Protein AF-A0A932TCF5-F1 (afdb_monomer_lite)

Structure (mmCIF, N/CA/C/O backbone):
data_AF-A0A932TCF5-F1
#
_entry.id   AF-A0A932TCF5-F1
#
loop_
_atom_site.group_PDB
_atom_site.id
_atom_site.type_symbol
_atom_site.label_atom_id
_atom_site.label_alt_id
_atom_site.label_comp_id
_atom_site.label_asym_id
_atom_site.label_entity_id
_atom_site.label_seq_id
_atom_site.pdbx_PDB_ins_code
_atom_site.Cartn_x
_atom_site.Cartn_y
_atom_site.Cartn_z
_atom_site.occupancy
_atom_site.B_iso_or_equiv
_atom_site.auth_seq_id
_atom_site.auth_comp_id
_atom_site.auth_asym_id
_atom_site.auth_atom_id
_atom_site.pdbx_PDB_model_num
ATOM 1 N N . MET A 1 1 ? 21.928 -2.855 -36.132 1.00 59.97 1 MET A N 1
ATOM 2 C CA . MET A 1 1 ? 22.381 -2.579 -34.751 1.00 59.97 1 MET A CA 1
ATOM 3 C C . MET A 1 1 ? 21.615 -1.366 -34.269 1.00 59.97 1 MET A C 1
ATOM 5 O O . MET A 1 1 ? 21.512 -0.423 -35.042 1.00 59.97 1 MET A O 1
ATOM 9 N N . ALA A 1 2 ? 21.026 -1.415 -33.074 1.00 76.62 2 ALA A N 1
ATOM 10 C CA . ALA A 1 2 ? 20.349 -0.251 -32.507 1.00 76.62 2 ALA A CA 1
ATOM 11 C C . ALA A 1 2 ? 21.370 0.866 -32.243 1.00 76.62 2 ALA A C 1
ATOM 13 O O . ALA A 1 2 ? 22.492 0.583 -31.814 1.00 76.62 2 ALA A O 1
ATOM 14 N N . SER A 1 3 ? 20.992 2.113 -32.521 1.00 94.56 3 SER A N 1
ATOM 15 C CA . SER A 1 3 ? 21.796 3.284 -32.173 1.00 94.56 3 SER A CA 1
ATOM 16 C C . SER A 1 3 ? 21.894 3.419 -30.650 1.00 94.56 3 SER A C 1
ATOM 18 O O . SER A 1 3 ? 20.992 3.003 -29.919 1.00 94.56 3 SER A O 1
ATOM 20 N N . LEU A 1 4 ? 22.958 4.056 -30.151 1.00 95.69 4 LEU A N 1
ATOM 21 C CA . LEU A 1 4 ? 23.043 4.439 -28.736 1.00 95.69 4 LEU A CA 1
ATOM 22 C C . LEU A 1 4 ? 21.833 5.282 -28.305 1.00 95.69 4 LEU A C 1
ATOM 24 O O . LEU A 1 4 ? 21.363 5.147 -27.178 1.00 95.69 4 LEU A O 1
ATOM 28 N N . THR A 1 5 ? 21.293 6.099 -29.211 1.00 96.62 5 THR A N 1
ATOM 29 C CA . THR A 1 5 ? 20.075 6.877 -28.971 1.00 96.62 5 THR A CA 1
ATOM 30 C C . THR A 1 5 ? 18.863 5.972 -28.761 1.00 96.62 5 THR A C 1
ATOM 32 O O . THR A 1 5 ? 18.114 6.188 -27.812 1.00 96.62 5 THR A O 1
ATOM 35 N N . ASP A 1 6 ? 18.705 4.928 -29.579 1.00 96.50 6 ASP A N 1
ATOM 36 C CA . ASP A 1 6 ? 17.567 4.003 -29.487 1.00 96.50 6 ASP A CA 1
ATOM 37 C C . ASP A 1 6 ? 17.592 3.231 -28.164 1.00 96.50 6 ASP A C 1
ATOM 39 O O . ASP A 1 6 ? 16.569 3.089 -27.495 1.00 96.50 6 ASP A O 1
ATOM 43 N N . ILE A 1 7 ? 18.777 2.769 -27.752 1.00 96.81 7 ILE A N 1
ATOM 44 C CA . ILE A 1 7 ? 18.971 2.084 -26.467 1.00 96.81 7 ILE A CA 1
ATOM 45 C C . ILE A 1 7 ? 18.654 3.037 -25.308 1.00 96.81 7 ILE A C 1
ATOM 47 O O . ILE A 1 7 ? 17.987 2.653 -2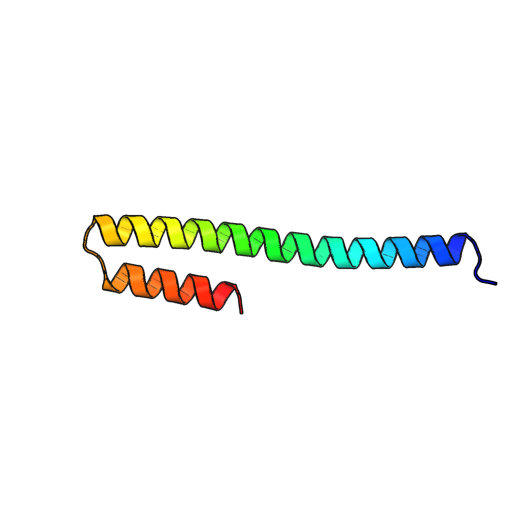4.346 1.00 96.81 7 ILE A O 1
ATOM 51 N N . ALA A 1 8 ? 19.105 4.290 -25.402 1.00 97.12 8 ALA A N 1
ATOM 52 C CA . ALA A 1 8 ? 18.856 5.291 -24.376 1.00 97.12 8 ALA A CA 1
ATOM 53 C C . ALA A 1 8 ? 17.359 5.638 -24.250 1.00 97.12 8 ALA A C 1
ATOM 55 O O . ALA A 1 8 ? 16.870 5.778 -23.129 1.00 97.12 8 ALA A O 1
ATOM 56 N N . GLU A 1 9 ? 16.619 5.724 -25.361 1.00 97.88 9 GLU A N 1
ATOM 57 C CA . GLU A 1 9 ? 15.164 5.950 -25.341 1.00 97.88 9 GLU A CA 1
ATOM 58 C C . GLU A 1 9 ? 14.392 4.765 -24.755 1.00 97.88 9 GLU A C 1
ATOM 60 O O . GLU A 1 9 ? 13.476 4.947 -23.947 1.00 97.88 9 GLU A O 1
ATOM 65 N N . GLN A 1 10 ? 14.788 3.537 -25.095 1.00 97.56 10 GLN A N 1
ATOM 66 C CA . GLN A 1 10 ? 14.188 2.337 -24.510 1.00 97.56 10 GLN A CA 1
ATOM 67 C C . GLN A 1 10 ? 14.407 2.288 -22.993 1.00 97.56 10 GLN A C 1
ATOM 69 O O . GLN A 1 10 ? 13.471 2.011 -22.239 1.00 97.56 10 GLN A O 1
ATOM 74 N N . ALA A 1 11 ? 15.619 2.612 -22.532 1.00 97.88 11 ALA A N 1
ATOM 75 C CA . ALA A 1 11 ? 15.931 2.673 -21.109 1.00 97.88 11 ALA A CA 1
ATOM 76 C C . ALA A 1 11 ? 15.115 3.756 -20.385 1.00 97.88 11 ALA A C 1
ATOM 78 O O . ALA A 1 11 ? 14.557 3.478 -19.322 1.00 97.88 11 ALA A O 1
ATOM 79 N N . ARG A 1 12 ? 14.994 4.962 -20.965 1.00 98.31 12 ARG A N 1
ATOM 80 C CA . ARG A 1 12 ? 14.147 6.042 -20.427 1.00 98.31 12 ARG A CA 1
ATOM 81 C C . ARG A 1 12 ? 12.700 5.591 -20.283 1.00 98.31 12 ARG A C 1
ATOM 83 O O . ARG A 1 12 ? 12.165 5.620 -19.180 1.00 98.31 12 ARG A O 1
ATOM 90 N N . THR A 1 13 ? 12.122 5.058 -21.356 1.00 98.44 13 THR A N 1
ATOM 91 C CA . THR A 1 13 ? 10.732 4.580 -21.371 1.00 98.44 13 THR A CA 1
ATOM 92 C C . THR A 1 13 ? 10.489 3.523 -20.289 1.00 98.44 13 THR A C 1
ATOM 94 O O . THR A 1 13 ? 9.504 3.587 -19.552 1.00 98.44 13 THR A O 1
ATOM 97 N N . ALA A 1 14 ? 11.405 2.562 -20.137 1.00 98.38 14 ALA A N 1
ATOM 98 C CA . ALA A 1 14 ? 11.295 1.530 -19.109 1.00 98.38 14 ALA A CA 1
ATOM 99 C C . ALA A 1 14 ? 11.367 2.104 -17.681 1.00 98.38 14 ALA A C 1
ATOM 101 O O . ALA A 1 14 ? 10.610 1.683 -16.798 1.00 98.38 14 ALA A O 1
ATOM 102 N N . LEU A 1 15 ? 12.258 3.071 -17.443 1.00 98.50 15 LEU A N 1
ATOM 103 C CA . LEU A 1 15 ? 12.383 3.739 -16.149 1.00 98.50 15 LEU A CA 1
ATOM 104 C C . LEU A 1 15 ? 11.159 4.600 -15.830 1.00 98.50 15 LEU A C 1
ATOM 106 O O . LEU A 1 15 ? 10.688 4.549 -14.694 1.00 98.50 15 LEU A O 1
ATOM 110 N N . ASP A 1 16 ? 10.598 5.303 -16.811 1.00 98.62 16 ASP A N 1
ATOM 111 C CA . ASP A 1 16 ? 9.397 6.124 -16.641 1.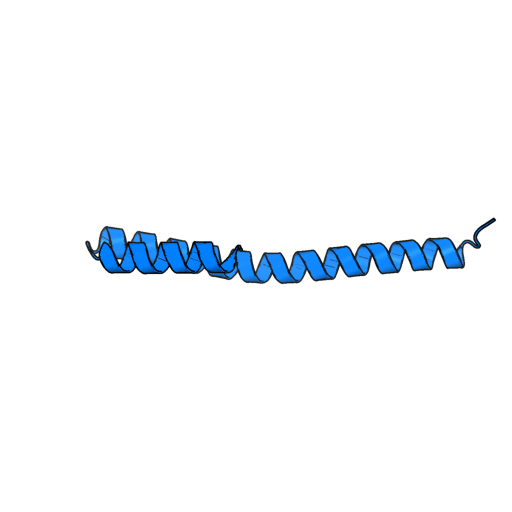00 98.62 16 ASP A CA 1
ATOM 112 C C . ASP A 1 16 ? 8.177 5.270 -16.285 1.00 98.62 16 ASP A C 1
ATOM 114 O O . ASP A 1 16 ? 7.454 5.577 -15.333 1.00 98.62 16 ASP A O 1
ATOM 118 N N . LEU A 1 17 ? 7.991 4.134 -16.966 1.00 98.44 17 LEU A N 1
ATOM 119 C CA . LEU A 1 17 ? 6.929 3.176 -16.641 1.00 98.44 17 LEU A CA 1
ATOM 120 C C . LEU A 1 17 ? 7.077 2.630 -15.214 1.00 98.44 17 LEU A C 1
ATOM 122 O O . LEU A 1 17 ? 6.105 2.594 -14.449 1.00 98.44 17 LEU A O 1
ATOM 126 N N . LYS A 1 18 ? 8.301 2.255 -14.822 1.00 98.38 18 LYS A N 1
ATOM 127 C CA . LYS A 1 18 ? 8.602 1.796 -13.459 1.00 98.38 18 LYS A CA 1
ATOM 128 C C . LYS A 1 18 ? 8.356 2.897 -12.428 1.00 98.38 18 LYS A C 1
ATOM 130 O O . LYS A 1 18 ? 7.811 2.629 -11.358 1.00 98.38 18 LYS A O 1
ATOM 135 N N . ASN A 1 19 ? 8.742 4.130 -12.742 1.00 98.25 19 ASN A N 1
ATOM 136 C CA . ASN A 1 19 ? 8.549 5.291 -11.886 1.00 98.25 19 ASN A CA 1
ATOM 137 C C . ASN A 1 19 ? 7.060 5.564 -11.656 1.00 98.25 19 ASN A C 1
ATOM 139 O O . ASN A 1 19 ? 6.623 5.663 -10.512 1.00 98.25 19 ASN A O 1
ATOM 143 N N . ALA A 1 20 ? 6.267 5.576 -12.728 1.00 97.88 20 ALA A N 1
ATOM 144 C CA . ALA A 1 20 ? 4.826 5.774 -12.658 1.00 97.88 20 ALA A CA 1
ATOM 145 C C . ALA A 1 20 ? 4.116 4.660 -11.873 1.00 97.88 20 ALA A C 1
ATOM 147 O O . ALA A 1 20 ? 3.173 4.927 -11.130 1.00 97.88 20 ALA A O 1
ATOM 148 N N . ALA A 1 21 ? 4.535 3.399 -12.023 1.00 96.94 21 ALA A N 1
ATOM 149 C CA . ALA A 1 21 ? 4.020 2.305 -11.197 1.00 96.94 21 ALA A CA 1
ATOM 150 C C . ALA A 1 21 ? 4.350 2.518 -9.709 1.00 96.94 21 ALA A C 1
ATOM 152 O O . ALA A 1 21 ? 3.457 2.443 -8.868 1.00 96.94 21 ALA A O 1
ATOM 153 N N . ARG A 1 22 ? 5.603 2.870 -9.392 1.00 97.50 22 ARG A N 1
ATOM 154 C CA . ARG A 1 22 ? 6.049 3.115 -8.015 1.00 97.50 22 ARG A CA 1
ATOM 155 C C . ARG A 1 22 ? 5.264 4.237 -7.336 1.00 97.50 22 ARG A C 1
ATOM 157 O O . ARG A 1 22 ? 4.814 4.044 -6.213 1.00 97.50 22 ARG A O 1
ATOM 164 N N . GLU A 1 23 ? 5.088 5.382 -7.993 1.00 97.44 23 GLU A N 1
ATOM 165 C CA . GLU A 1 23 ? 4.386 6.532 -7.399 1.00 97.44 23 GLU A CA 1
ATOM 166 C C . GLU A 1 23 ? 2.910 6.226 -7.100 1.00 97.44 23 GLU A C 1
ATOM 168 O O . GLU A 1 23 ? 2.397 6.584 -6.034 1.00 97.44 23 GLU A O 1
ATOM 173 N N . ARG A 1 24 ? 2.245 5.483 -7.997 1.00 94.12 24 ARG A N 1
ATOM 174 C CA . ARG A 1 24 ? 0.874 4.998 -7.776 1.00 94.12 24 ARG A CA 1
ATOM 175 C C . ARG A 1 24 ? 0.807 4.081 -6.554 1.00 94.12 24 ARG A C 1
ATOM 177 O O . ARG A 1 24 ? 0.031 4.340 -5.635 1.00 94.12 24 ARG A O 1
ATOM 184 N N . THR A 1 25 ? 1.666 3.063 -6.493 1.00 94.50 25 THR A N 1
ATOM 185 C CA . THR A 1 25 ? 1.699 2.122 -5.363 1.00 94.50 25 THR A CA 1
ATOM 186 C C . THR A 1 25 ? 2.072 2.804 -4.047 1.00 94.50 25 THR A C 1
ATOM 188 O O . THR A 1 25 ? 1.514 2.461 -3.006 1.00 94.50 25 THR A O 1
ATOM 191 N N . LEU A 1 26 ? 2.986 3.778 -4.058 1.00 95.94 26 LEU A N 1
ATOM 192 C CA . LEU A 1 26 ? 3.414 4.485 -2.850 1.00 95.94 26 LEU A CA 1
ATOM 193 C C . LEU A 1 26 ? 2.269 5.294 -2.230 1.00 95.94 26 LEU A C 1
ATOM 195 O O . LEU A 1 26 ? 2.104 5.280 -1.008 1.00 95.94 26 LEU A O 1
ATOM 199 N N . SER A 1 27 ? 1.466 5.964 -3.060 1.00 94.44 27 SER A N 1
ATOM 200 C CA . SER A 1 27 ? 0.285 6.700 -2.593 1.00 94.44 27 SER A CA 1
ATOM 201 C C . SER A 1 27 ? -0.743 5.764 -1.954 1.00 94.44 27 SER A C 1
ATOM 203 O O . SER A 1 27 ? -1.138 5.993 -0.810 1.00 94.44 27 SER A O 1
ATOM 205 N N . LEU A 1 28 ? -1.079 4.657 -2.626 1.00 94.94 28 LEU A N 1
ATOM 206 C CA . LEU A 1 28 ? -1.991 3.635 -2.092 1.00 94.94 28 LEU A CA 1
ATOM 207 C C . LEU A 1 28 ? -1.464 3.016 -0.788 1.00 94.94 28 LEU A C 1
ATOM 209 O O . LEU A 1 28 ? -2.196 2.884 0.189 1.00 94.94 28 LEU A O 1
ATOM 213 N N . SER A 1 29 ? -0.166 2.712 -0.720 1.00 95.88 29 SER A N 1
ATOM 214 C CA . SER A 1 29 ? 0.455 2.134 0.480 1.00 95.88 29 SER A CA 1
ATOM 215 C C . SER A 1 29 ? 0.328 3.061 1.691 1.00 95.88 29 SER A C 1
ATOM 217 O O . SER A 1 29 ? 0.019 2.607 2.792 1.00 95.88 29 SER A O 1
ATOM 219 N N . ARG A 1 30 ? 0.532 4.372 1.503 1.00 96.06 30 ARG A N 1
ATOM 220 C CA . ARG A 1 30 ? 0.369 5.368 2.577 1.00 96.06 30 ARG A CA 1
ATOM 221 C C . ARG A 1 30 ? -1.071 5.427 3.076 1.00 96.06 30 ARG A C 1
ATOM 223 O O . ARG A 1 30 ? -1.295 5.521 4.284 1.00 96.06 30 ARG A O 1
ATOM 230 N N . GLU A 1 31 ? -2.035 5.350 2.165 1.00 95.50 31 GLU A N 1
ATOM 231 C CA . GLU A 1 31 ? -3.450 5.310 2.517 1.00 95.50 31 GLU A CA 1
ATOM 232 C C . GLU A 1 31 ? -3.803 4.058 3.326 1.00 95.50 31 GLU A C 1
ATOM 234 O O . GLU A 1 31 ? -4.405 4.169 4.396 1.00 95.50 31 GLU A O 1
ATOM 239 N N . VAL A 1 32 ? -3.364 2.886 2.868 1.00 97.25 32 VAL A N 1
ATOM 240 C CA . VAL A 1 32 ? -3.574 1.607 3.557 1.00 97.25 32 VAL A CA 1
ATOM 241 C C . VAL A 1 32 ? -2.978 1.637 4.961 1.00 97.25 32 VAL A C 1
ATOM 243 O O . VAL A 1 32 ? -3.674 1.314 5.923 1.00 97.25 32 VAL A O 1
ATOM 246 N N . ILE A 1 33 ? -1.731 2.096 5.116 1.00 97.44 33 ILE A N 1
ATOM 247 C CA . ILE A 1 33 ? -1.073 2.218 6.429 1.00 97.44 33 ILE A CA 1
ATOM 248 C C . ILE A 1 33 ? -1.900 3.101 7.372 1.00 97.44 33 ILE A C 1
ATOM 250 O O . ILE A 1 33 ? -2.145 2.729 8.523 1.00 97.44 33 ILE A O 1
ATOM 254 N N . ARG A 1 34 ? -2.373 4.257 6.889 1.00 97.50 34 ARG A N 1
ATOM 255 C CA . ARG A 1 34 ? -3.215 5.171 7.673 1.00 97.50 34 ARG A CA 1
ATOM 256 C C . ARG A 1 34 ? -4.533 4.507 8.083 1.00 97.50 34 ARG A C 1
ATOM 258 O O . ARG A 1 34 ? -4.947 4.634 9.237 1.00 97.50 34 ARG A O 1
ATOM 265 N N . THR A 1 35 ? -5.190 3.807 7.163 1.00 98.06 35 THR A N 1
ATOM 266 C CA . THR A 1 35 ? -6.458 3.115 7.424 1.00 98.06 35 THR A CA 1
ATOM 267 C C . THR A 1 35 ? -6.277 1.976 8.431 1.00 98.06 35 THR A C 1
ATOM 269 O O . THR A 1 35 ? -7.057 1.881 9.379 1.00 98.06 35 THR A O 1
ATOM 272 N N . CYS A 1 36 ? -5.198 1.195 8.331 1.00 98.19 36 CYS A N 1
ATOM 273 C CA . CYS A 1 36 ? -4.839 0.174 9.318 1.00 98.19 36 CYS A CA 1
ATOM 274 C C . CYS A 1 36 ? -4.573 0.775 10.706 1.00 98.19 36 CYS A C 1
ATOM 276 O O . CYS A 1 36 ? -5.065 0.255 11.705 1.00 98.19 36 CYS A O 1
ATOM 278 N N . ALA A 1 37 ? -3.869 1.909 10.791 1.00 98.56 37 ALA A N 1
ATOM 279 C CA . ALA A 1 37 ? -3.669 2.605 12.063 1.00 98.56 37 ALA A CA 1
ATOM 280 C C . ALA A 1 37 ? -5.002 3.050 12.694 1.00 98.56 37 ALA A C 1
ATOM 282 O O . ALA A 1 37 ? -5.178 2.971 13.909 1.00 98.56 37 ALA A O 1
ATOM 283 N N . ASN A 1 38 ? -5.968 3.487 11.882 1.00 98.50 38 ASN A N 1
ATOM 284 C CA . ASN A 1 38 ? -7.313 3.807 12.363 1.00 98.50 38 ASN A CA 1
ATOM 285 C C . ASN A 1 38 ? -8.072 2.563 12.836 1.00 98.50 38 ASN A C 1
ATOM 287 O O . ASN A 1 38 ? -8.742 2.641 13.864 1.00 98.50 38 ASN A O 1
ATOM 291 N N . ALA A 1 39 ? -7.933 1.429 12.143 1.00 98.69 39 ALA A N 1
ATOM 292 C CA . ALA A 1 39 ? -8.532 0.164 12.562 1.00 98.69 39 ALA A CA 1
ATOM 293 C C . ALA A 1 39 ? -7.974 -0.296 13.918 1.00 98.69 39 ALA A C 1
ATOM 295 O O . ALA A 1 39 ? -8.745 -0.640 14.807 1.00 98.69 39 ALA A O 1
ATOM 296 N N . ILE A 1 40 ? -6.655 -0.199 14.126 1.00 98.69 40 ILE A N 1
ATOM 297 C CA . ILE A 1 40 ? -6.011 -0.497 15.417 1.00 98.69 40 ILE A CA 1
ATOM 298 C C . ILE A 1 40 ? -6.595 0.384 16.531 1.00 98.69 40 ILE A C 1
ATOM 300 O O . ILE A 1 40 ? -6.969 -0.114 17.591 1.00 98.69 40 ILE A O 1
ATOM 304 N N . ARG A 1 41 ? -6.742 1.694 16.290 1.00 98.81 41 ARG A N 1
ATOM 305 C CA . ARG A 1 41 ? -7.359 2.605 17.271 1.00 98.81 41 ARG A CA 1
ATOM 306 C C . ARG A 1 41 ? -8.825 2.263 17.553 1.00 98.81 41 ARG A C 1
ATOM 308 O O . ARG A 1 41 ? -9.242 2.379 18.699 1.00 98.81 41 ARG A O 1
ATOM 315 N N . ALA A 1 42 ? -9.589 1.858 16.539 1.00 98.75 42 ALA A N 1
ATOM 316 C CA . ALA A 1 42 ? -10.975 1.419 16.699 1.00 98.75 42 ALA A CA 1
ATOM 317 C C . ALA A 1 42 ? -11.059 0.151 17.569 1.00 98.75 42 ALA A C 1
ATOM 319 O O . ALA A 1 42 ? -11.839 0.119 18.516 1.00 98.75 42 ALA A O 1
ATOM 320 N N . VAL A 1 43 ? -10.173 -0.830 17.350 1.00 98.69 43 VAL A N 1
ATOM 321 C CA . VAL A 1 43 ? -10.050 -2.024 18.208 1.00 98.69 43 VAL A CA 1
ATOM 322 C C . VAL A 1 43 ? -9.772 -1.640 19.663 1.00 98.69 43 VAL A C 1
ATOM 324 O O . VAL A 1 43 ? -10.458 -2.123 20.558 1.00 98.69 43 VAL A O 1
ATOM 327 N N . HIS A 1 44 ? -8.828 -0.726 19.917 1.00 98.75 44 HIS A N 1
ATOM 328 C CA . HIS A 1 44 ? -8.547 -0.255 21.280 1.00 98.75 44 HIS A CA 1
ATOM 329 C C . HIS A 1 44 ? -9.744 0.430 21.958 1.00 98.75 44 HIS A C 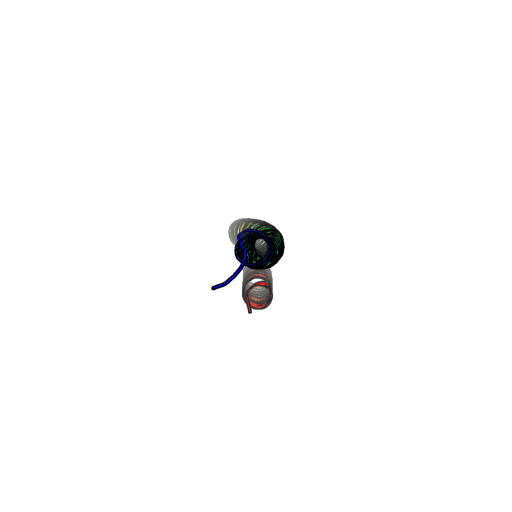1
ATOM 331 O O . HIS A 1 44 ? -9.827 0.417 23.183 1.00 98.75 44 HIS A O 1
ATOM 337 N N . ARG A 1 45 ? -10.668 1.014 21.185 1.00 98.62 45 ARG A N 1
ATOM 338 C CA . ARG A 1 45 ? -11.913 1.614 21.693 1.00 98.62 45 ARG A CA 1
ATOM 339 C C . ARG A 1 45 ? -13.085 0.628 21.774 1.00 98.62 45 ARG A C 1
ATOM 341 O O . ARG A 1 45 ? -14.170 1.029 22.177 1.00 98.62 45 ARG A O 1
ATOM 348 N N . GLY A 1 46 ? -12.890 -0.638 21.397 1.00 98.50 46 GLY A N 1
ATOM 349 C CA . GLY A 1 46 ? -13.959 -1.641 21.326 1.00 98.50 46 GLY A CA 1
ATOM 350 C C . GLY A 1 46 ? -14.899 -1.476 20.124 1.00 98.50 46 GLY A C 1
ATOM 351 O O . GLY A 1 46 ? -15.941 -2.120 20.062 1.00 98.50 46 GLY A O 1
ATOM 352 N N . GLU A 1 47 ? -14.544 -0.637 19.148 1.00 98.75 47 GLU A N 1
ATOM 353 C CA . GLU A 1 47 ? -15.332 -0.357 17.941 1.00 98.75 47 GLU A CA 1
ATOM 354 C C . GLU A 1 47 ? -15.052 -1.413 16.849 1.00 98.75 47 GLU A C 1
ATOM 356 O O . GLU A 1 47 ? -14.494 -1.113 15.790 1.00 98.75 47 GLU A O 1
ATOM 361 N N . PHE A 1 48 ? -15.386 -2.680 17.109 1.00 98.31 48 PHE A N 1
ATOM 362 C CA . PHE A 1 48 ? -14.989 -3.800 16.241 1.00 98.31 48 PHE A CA 1
ATOM 363 C C . PHE A 1 48 ? -15.621 -3.767 14.845 1.00 98.31 48 PHE A C 1
ATOM 365 O O . PHE A 1 48 ? -14.915 -3.989 13.860 1.00 98.31 48 PHE A O 1
ATOM 372 N N . ASP A 1 49 ? -16.905 -3.421 14.730 1.00 98.50 49 ASP A N 1
ATOM 373 C CA . ASP A 1 49 ? -17.571 -3.290 13.424 1.00 98.50 49 ASP A CA 1
ATOM 374 C C . ASP A 1 49 ? -16.873 -2.234 12.561 1.00 98.50 49 ASP A C 1
ATOM 376 O O . ASP A 1 49 ? -16.545 -2.465 11.394 1.00 98.50 49 ASP A O 1
ATOM 380 N N . ARG A 1 50 ? -16.522 -1.099 13.179 1.00 98.31 50 ARG A N 1
ATOM 381 C CA . ARG A 1 50 ? -15.784 -0.030 12.510 1.00 98.31 50 ARG A CA 1
ATOM 382 C C . ARG A 1 50 ? -14.384 -0.474 12.095 1.00 98.31 50 ARG A C 1
ATOM 384 O O . ARG A 1 50 ? -13.924 -0.127 11.007 1.00 98.31 50 ARG A O 1
ATOM 391 N N . ALA A 1 51 ? -13.693 -1.234 12.941 1.00 98.62 51 ALA A N 1
ATOM 39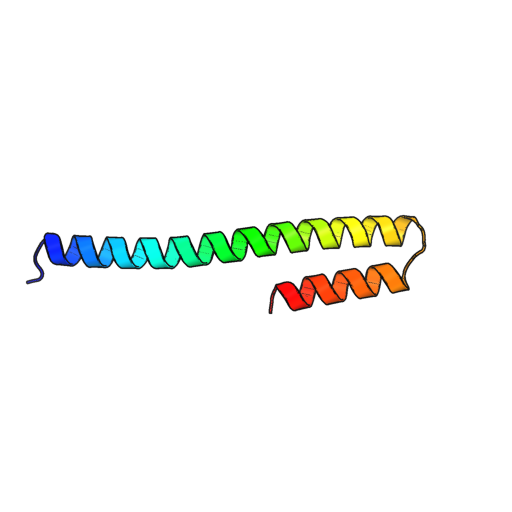2 C CA . ALA A 1 51 ? -12.396 -1.801 12.594 1.00 98.62 51 ALA A CA 1
ATOM 393 C C . ALA A 1 51 ? -12.502 -2.748 11.386 1.00 98.62 51 ALA A C 1
ATOM 395 O O . ALA A 1 51 ? -11.676 -2.662 10.476 1.00 98.62 51 ALA A O 1
ATOM 396 N N . HIS A 1 52 ? -13.539 -3.589 11.325 1.00 98.25 52 HIS A N 1
ATOM 397 C CA . HIS A 1 52 ? -13.790 -4.468 10.182 1.00 98.25 52 HIS A CA 1
ATOM 398 C C . HIS A 1 52 ? -14.050 -3.699 8.885 1.00 98.25 52 HIS A C 1
ATOM 400 O O . HIS A 1 52 ? -13.497 -4.063 7.846 1.00 98.25 52 HIS A O 1
ATOM 406 N N . GLU A 1 53 ? -14.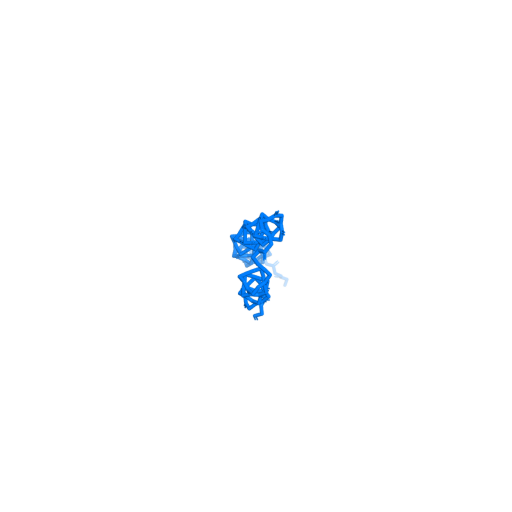844 -2.629 8.926 1.00 98.19 53 GLU A N 1
ATOM 407 C CA . GLU A 1 53 ? -15.056 -1.754 7.766 1.00 98.19 53 GLU A CA 1
ATOM 408 C C . GLU A 1 53 ? -13.749 -1.132 7.267 1.00 98.19 53 GLU A C 1
ATOM 410 O O . GLU A 1 53 ? -13.462 -1.163 6.071 1.00 98.19 53 GLU A O 1
ATOM 415 N N . LEU A 1 54 ? -12.932 -0.603 8.183 1.00 98.25 54 LEU A N 1
ATOM 416 C CA . LEU A 1 54 ? -11.645 0.004 7.845 1.00 98.25 54 LEU A CA 1
ATOM 417 C C . LEU A 1 54 ? -10.697 -1.018 7.201 1.00 98.25 54 LEU A C 1
ATOM 419 O O . LEU A 1 54 ? -10.069 -0.718 6.187 1.00 98.25 54 LEU A O 1
ATOM 423 N N . LEU A 1 55 ? -10.619 -2.237 7.744 1.00 97.06 55 LEU A N 1
ATOM 424 C CA . LEU A 1 55 ? -9.793 -3.307 7.175 1.00 97.06 55 LEU A CA 1
ATOM 425 C C . LEU A 1 55 ? -10.287 -3.762 5.795 1.00 97.06 55 LEU A C 1
ATOM 427 O O . LEU A 1 55 ? -9.467 -4.085 4.934 1.00 97.06 55 LEU A O 1
ATOM 431 N N . ARG A 1 56 ? -11.605 -3.768 5.562 1.00 96.81 56 ARG A N 1
ATOM 432 C CA . ARG A 1 56 ? -12.185 -4.084 4.249 1.00 96.81 56 ARG A CA 1
ATOM 433 C C . ARG A 1 56 ? -11.804 -3.031 3.212 1.00 96.81 56 ARG A C 1
ATOM 435 O O . ARG A 1 56 ? -11.245 -3.390 2.182 1.00 96.81 56 ARG A O 1
ATOM 442 N N . GLY A 1 57 ? -11.990 -1.750 3.532 1.00 95.50 57 GLY A N 1
ATOM 443 C CA . GLY A 1 57 ? -11.602 -0.656 2.637 1.00 95.50 57 GLY A CA 1
ATOM 444 C C . GLY A 1 57 ? -10.097 -0.635 2.345 1.00 95.50 57 GLY A C 1
ATOM 445 O O . GLY A 1 57 ? -9.684 -0.411 1.212 1.00 95.50 57 GLY A O 1
ATOM 446 N N . ALA A 1 58 ? -9.257 -0.953 3.338 1.00 95.31 58 ALA A N 1
ATOM 447 C CA . ALA A 1 58 ? -7.814 -1.080 3.132 1.00 95.31 58 ALA A CA 1
ATOM 448 C C . ALA A 1 58 ? -7.445 -2.219 2.164 1.00 95.31 58 ALA A C 1
ATOM 450 O O . ALA A 1 58 ? -6.495 -2.085 1.397 1.00 95.31 58 ALA A O 1
ATOM 451 N N . ARG A 1 59 ? -8.185 -3.335 2.184 1.00 93.69 59 ARG A N 1
ATOM 452 C CA . ARG A 1 59 ? -7.996 -4.441 1.236 1.00 93.69 59 ARG A CA 1
ATOM 453 C C . ARG A 1 59 ? -8.435 -4.054 -0.173 1.00 93.69 59 ARG A C 1
ATOM 455 O O . ARG A 1 59 ? -7.716 -4.353 -1.116 1.00 93.69 59 ARG A O 1
ATOM 462 N N . GLU A 1 60 ? -9.580 -3.394 -0.303 1.00 92.75 60 GLU A N 1
ATOM 463 C CA . GLU A 1 60 ? -10.115 -2.947 -1.595 1.00 92.75 60 GLU A CA 1
ATOM 464 C C . GLU A 1 60 ? -9.183 -1.944 -2.285 1.00 92.75 60 GLU A C 1
ATOM 466 O O . GLU A 1 60 ? -9.014 -2.013 -3.492 1.00 92.75 60 GLU A O 1
ATOM 471 N N . ALA A 1 61 ? -8.492 -1.084 -1.529 1.00 87.25 61 ALA A N 1
ATOM 472 C CA . ALA A 1 61 ? -7.511 -0.142 -2.077 1.00 87.25 61 ALA A CA 1
ATOM 473 C C . ALA A 1 61 ? -6.236 -0.799 -2.658 1.00 87.25 61 ALA A C 1
ATOM 475 O O . ALA A 1 61 ? -5.430 -0.116 -3.291 1.00 87.25 61 ALA A O 1
ATOM 476 N N . LEU A 1 62 ? -6.014 -2.095 -2.409 1.00 79.25 62 LEU A N 1
ATOM 477 C CA . LEU A 1 62 ? -4.858 -2.855 -2.903 1.00 79.25 62 LEU A CA 1
ATOM 478 C C . LEU A 1 62 ? -5.184 -3.773 -4.091 1.00 79.25 62 LEU A C 1
ATOM 480 O O . LEU A 1 62 ? -4.252 -4.345 -4.661 1.00 79.25 62 LEU A O 1
ATOM 484 N N . CYS A 1 63 ? -6.465 -3.955 -4.419 1.00 70.00 63 CYS A N 1
ATOM 485 C CA . CYS A 1 63 ? -6.940 -4.797 -5.519 1.00 70.00 63 CYS A CA 1
ATOM 486 C C . CYS A 1 63 ? -7.235 -3.954 -6.763 1.00 70.00 63 CYS A C 1
ATOM 488 O O . CYS A 1 63 ? -6.924 -4.453 -7.866 1.00 70.00 63 CYS A O 1
#

pLDDT: mean 95.48, std 6.81, range [59.97, 98.81]

Secondary structure (DSSP, 8-state):
---HHHHHHHHHHHHHHHHHHHHH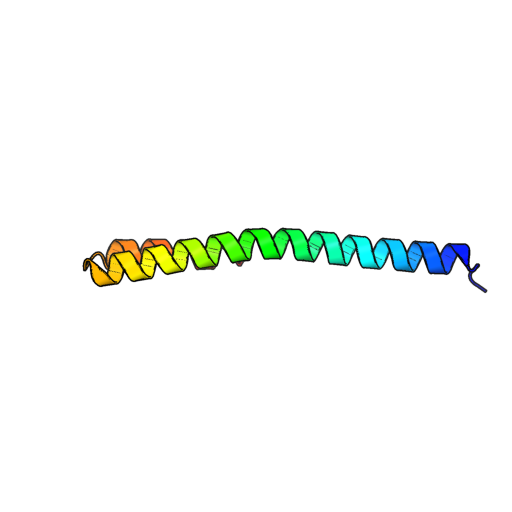HHHHHHHHHHHHHHHHHHHHTT-HHHHHHHHHHHHHTT-

Radius of gyration: 19.89 Å; chains: 1; bounding box: 41×12×56 Å

Foldseek 3Di:
DDDPVRVVVVVVVVVVVVVVVVVLVVVLVVQLVVLQVVLVVCVVVVVNVSSVVSNVVSVVSVD

Sequence (63 aa):
MASLTDIAEQARTALDLKNAARERTLSLSREVIRTCANAIRAVHRGEFDRAHELLRGAREALC